Protein AF-A0A7X1PFX9-F1 (afdb_monomer_lite)

Foldseek 3Di:
DDDDDPFDWDWDADPVGIWTWTKAWDPDDPDPQKTKIWTWTHDPPPDDIDIDIDIDGHPPDPPCPVDPPDD

Radius of gyration: 17.78 Å; chains: 1; bounding box: 40×16×57 Å

pLDDT: mean 76.81, std 18.37, range [33.59, 93.0]

Structure (mmCIF, N/CA/C/O backbone):
data_AF-A0A7X1PFX9-F1
#
_entry.id   AF-A0A7X1PFX9-F1
#
loop_
_atom_site.group_PDB
_atom_site.id
_atom_site.type_symbol
_atom_site.label_atom_id
_atom_site.label_alt_id
_atom_site.label_comp_id
_atom_site.label_asym_id
_atom_site.label_entity_id
_atom_site.label_seq_id
_atom_site.pdbx_PDB_ins_code
_atom_site.Cartn_x
_atom_site.Cartn_y
_atom_site.Cartn_z
_atom_site.occupancy
_atom_site.B_iso_or_equiv
_atom_site.auth_seq_id
_atom_site.auth_comp_id
_atom_site.auth_asym_id
_atom_site.auth_atom_id
_atom_site.pdbx_PDB_model_num
ATOM 1 N N . MET A 1 1 ? -6.759 -4.308 -21.841 1.00 33.59 1 MET A N 1
ATOM 2 C CA . MET A 1 1 ? -7.213 -4.262 -20.434 1.00 33.59 1 MET A CA 1
ATOM 3 C C . MET A 1 1 ? -6.259 -5.112 -19.610 1.00 33.59 1 MET A C 1
ATOM 5 O O . MET A 1 1 ? -6.308 -6.329 -19.710 1.00 33.59 1 MET A O 1
ATOM 9 N N . ALA A 1 2 ? -5.308 -4.491 -18.908 1.00 38.19 2 ALA A N 1
ATOM 10 C CA . ALA A 1 2 ? -4.357 -5.224 -18.077 1.00 38.19 2 ALA A CA 1
ATOM 11 C C . ALA A 1 2 ? -5.060 -5.639 -16.778 1.00 38.19 2 ALA A C 1
ATOM 13 O O . ALA A 1 2 ? -5.538 -4.781 -16.041 1.00 38.19 2 ALA A O 1
ATOM 14 N N . LEU A 1 3 ? -5.161 -6.950 -16.548 1.00 40.59 3 LEU A N 1
ATOM 15 C CA . LEU A 1 3 ? -5.673 -7.547 -15.317 1.00 40.59 3 LEU A CA 1
ATOM 16 C C . LEU A 1 3 ? -4.995 -6.889 -14.114 1.00 40.59 3 LEU A C 1
ATOM 18 O O . LEU A 1 3 ? -3.774 -6.980 -13.969 1.00 40.59 3 LEU A O 1
ATOM 22 N N . SER A 1 4 ? -5.794 -6.220 -13.283 1.00 45.47 4 SER A N 1
ATOM 23 C CA . SER A 1 4 ? -5.394 -5.597 -12.026 1.00 45.47 4 SER A CA 1
ATOM 24 C C . SER A 1 4 ? -4.462 -6.535 -11.265 1.00 45.47 4 SER A C 1
ATOM 26 O O . SER A 1 4 ? -4.888 -7.589 -10.785 1.00 45.47 4 SER A O 1
ATOM 28 N N . ARG A 1 5 ? -3.167 -6.185 -11.223 1.00 52.31 5 ARG A N 1
ATOM 29 C CA . ARG A 1 5 ? -2.154 -6.909 -10.449 1.00 52.31 5 ARG A CA 1
ATOM 30 C C . ARG A 1 5 ? -2.718 -7.076 -9.046 1.00 52.31 5 ARG A C 1
ATOM 32 O O . ARG A 1 5 ? -3.022 -6.083 -8.398 1.00 52.31 5 ARG A O 1
ATOM 39 N N . ARG A 1 6 ? -2.915 -8.330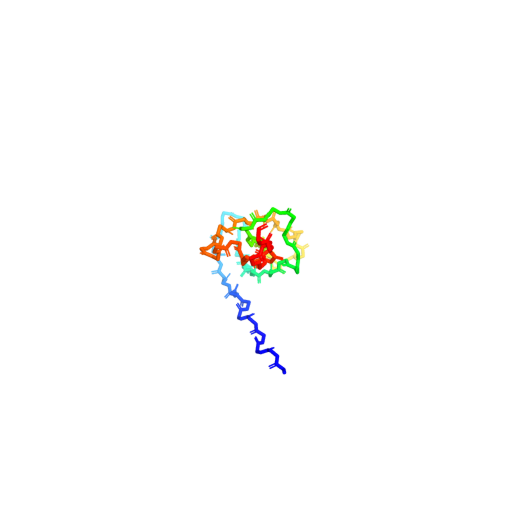 -8.640 1.00 50.91 6 ARG A N 1
ATOM 40 C CA . ARG A 1 6 ? -3.462 -8.737 -7.344 1.00 50.91 6 ARG A CA 1
ATOM 41 C C . ARG A 1 6 ? -2.812 -7.901 -6.237 1.00 50.91 6 ARG A C 1
ATOM 43 O O . ARG A 1 6 ? -1.659 -8.148 -5.894 1.00 50.91 6 ARG A O 1
ATOM 50 N N . SER A 1 7 ? -3.526 -6.912 -5.706 1.00 65.25 7 SER A N 1
ATOM 51 C CA . SER A 1 7 ? -3.118 -6.214 -4.491 1.00 65.25 7 SER A CA 1
ATOM 52 C C . SER A 1 7 ? -3.173 -7.253 -3.383 1.00 65.25 7 SER A C 1
ATOM 54 O O . SER A 1 7 ? -4.257 -7.712 -3.027 1.00 65.25 7 SER A O 1
ATOM 56 N N . LEU A 1 8 ? -2.018 -7.721 -2.911 1.00 64.62 8 LEU A N 1
ATOM 57 C CA . LEU A 1 8 ? -1.967 -8.678 -1.814 1.00 64.62 8 LEU A CA 1
ATOM 58 C C . LEU A 1 8 ? -2.551 -7.985 -0.583 1.00 64.62 8 LEU A C 1
ATOM 60 O O . LEU A 1 8 ? -1.884 -7.139 0.002 1.00 64.62 8 LEU A O 1
ATOM 64 N N . VAL A 1 9 ? -3.797 -8.308 -0.239 1.00 75.88 9 VAL A N 1
ATOM 65 C CA . VAL A 1 9 ? -4.438 -7.876 1.003 1.00 75.88 9 VAL A CA 1
ATOM 66 C C . VAL A 1 9 ? -4.258 -8.998 2.015 1.00 75.88 9 VAL A C 1
ATOM 68 O O . VAL A 1 9 ? -4.769 -10.100 1.815 1.00 75.88 9 VAL A O 1
ATOM 71 N N . ARG A 1 10 ? -3.515 -8.741 3.092 1.00 88.50 10 ARG A N 1
ATOM 72 C CA . ARG A 1 10 ? -3.311 -9.699 4.185 1.00 88.50 10 ARG A CA 1
ATOM 73 C C . ARG A 1 10 ? -3.625 -9.043 5.519 1.00 88.50 10 ARG A C 1
ATOM 75 O O . ARG A 1 10 ? -3.051 -8.009 5.835 1.00 88.50 10 ARG A O 1
ATOM 82 N N . LEU A 1 11 ? -4.486 -9.666 6.316 1.00 90.19 11 LEU A N 1
ATOM 83 C CA . LEU A 1 11 ? -4.666 -9.293 7.717 1.00 90.19 11 LEU A CA 1
ATOM 84 C C . LEU A 1 11 ? -3.502 -9.860 8.542 1.00 90.19 11 LEU A C 1
ATOM 86 O O . LEU A 1 11 ? -3.185 -11.048 8.426 1.00 90.19 11 LEU A O 1
ATOM 90 N N . ILE A 1 12 ? -2.848 -9.016 9.338 1.00 89.94 12 ILE A N 1
ATOM 91 C CA . ILE A 1 12 ? -1.800 -9.418 10.281 1.00 89.94 12 ILE A CA 1
ATOM 92 C C . ILE A 1 12 ? -2.146 -8.946 11.689 1.00 89.94 12 ILE A C 1
ATOM 94 O O . ILE A 1 12 ? -2.691 -7.858 11.863 1.00 89.94 12 ILE A O 1
ATOM 98 N N . GLU A 1 13 ? -1.759 -9.733 12.687 1.00 92.31 13 GLU A N 1
ATOM 99 C CA . GLU A 1 13 ? -1.827 -9.337 14.092 1.00 92.31 13 GLU A CA 1
ATOM 100 C C . GLU A 1 13 ? -0.525 -8.650 14.503 1.00 92.31 13 GLU A C 1
ATOM 102 O O . GLU A 1 13 ? 0.574 -9.133 14.214 1.00 92.31 13 GLU A O 1
ATOM 107 N N . THR A 1 14 ? -0.632 -7.512 15.185 1.00 88.25 14 THR A N 1
ATOM 108 C CA . THR A 1 14 ? 0.520 -6.777 15.719 1.00 88.25 14 THR A CA 1
ATOM 109 C C . THR A 1 14 ? 0.299 -6.440 17.191 1.00 88.25 14 THR A C 1
ATOM 111 O O . THR A 1 14 ? -0.816 -6.519 17.697 1.00 88.25 14 THR A O 1
ATOM 114 N N . ARG A 1 15 ? 1.346 -5.986 17.893 1.00 88.56 15 ARG A N 1
ATOM 115 C CA . ARG A 1 15 ? 1.217 -5.526 19.291 1.00 88.56 15 ARG A CA 1
ATOM 116 C C . ARG A 1 15 ? 0.280 -4.327 19.464 1.00 88.56 15 ARG A C 1
ATOM 118 O O . ARG A 1 15 ? -0.203 -4.105 20.564 1.00 88.56 15 ARG A O 1
ATOM 125 N N . ALA A 1 16 ? 0.053 -3.563 18.398 1.00 84.44 16 ALA A N 1
ATOM 126 C CA . ALA A 1 16 ? -0.855 -2.420 18.387 1.00 84.44 16 ALA A CA 1
ATOM 127 C C . ALA A 1 16 ? -2.211 -2.762 17.742 1.00 84.44 16 ALA A C 1
ATOM 129 O O . ALA A 1 16 ? -2.930 -1.860 17.341 1.00 84.44 16 ALA A O 1
ATOM 130 N N . GLY A 1 17 ? -2.535 -4.052 17.604 1.00 89.50 17 GLY A N 1
ATOM 131 C CA . GLY A 1 17 ? -3.789 -4.523 17.023 1.00 89.50 17 GLY A CA 1
ATOM 132 C C . GLY A 1 17 ? -3.674 -5.021 15.576 1.00 89.50 17 GLY A C 1
ATOM 133 O O . GLY A 1 17 ? -2.580 -5.007 14.985 1.00 89.50 17 GLY A O 1
ATOM 134 N N . PRO A 1 18 ? -4.794 -5.503 15.016 1.00 91.75 18 PRO A N 1
ATOM 135 C CA . PRO A 1 18 ? -4.866 -6.049 13.667 1.00 91.75 18 PRO A CA 1
ATOM 136 C C . PRO A 1 18 ? -4.668 -4.965 12.602 1.00 91.75 18 PRO A C 1
ATOM 138 O O . PRO A 1 18 ? -5.161 -3.843 12.731 1.00 91.75 18 PRO A O 1
ATOM 141 N N . ARG A 1 19 ? -3.966 -5.304 11.515 1.00 91.56 19 ARG A N 1
ATOM 142 C CA . ARG A 1 19 ? -3.770 -4.409 10.364 1.00 91.56 19 ARG A CA 1
ATOM 143 C C . ARG A 1 19 ? -3.951 -5.119 9.034 1.00 91.56 19 ARG A C 1
ATOM 145 O O . ARG A 1 19 ? -3.443 -6.223 8.839 1.00 91.56 19 ARG A O 1
ATOM 152 N N . TYR A 1 20 ? -4.602 -4.445 8.090 1.00 91.69 20 TYR A N 1
ATOM 153 C CA . TYR A 1 20 ? -4.621 -4.870 6.693 1.00 91.69 20 TYR A CA 1
ATOM 154 C C . TYR A 1 20 ? -3.365 -4.373 5.992 1.00 91.69 20 TYR A C 1
ATOM 156 O O . TYR A 1 20 ? -3.148 -3.172 5.859 1.00 91.69 20 TYR A O 1
ATOM 164 N N . VAL A 1 21 ? -2.542 -5.298 5.519 1.00 91.38 21 VAL A N 1
ATOM 165 C CA . VAL A 1 21 ? -1.392 -4.995 4.673 1.00 91.38 21 VAL A CA 1
ATOM 166 C C . VAL A 1 21 ? -1.825 -5.075 3.224 1.00 91.38 21 VAL A C 1
ATOM 168 O O . VAL A 1 21 ? -2.321 -6.117 2.800 1.00 91.38 21 VAL A O 1
ATOM 171 N N . VAL A 1 22 ? -1.613 -3.996 2.475 1.00 91.12 22 VAL A N 1
ATOM 172 C CA . VAL A 1 22 ? -1.846 -3.937 1.031 1.00 91.12 22 VAL A CA 1
ATOM 173 C C . VAL A 1 22 ? -0.569 -3.555 0.294 1.00 91.12 22 VAL A C 1
ATOM 175 O O . VAL A 1 22 ? 0.175 -2.675 0.730 1.00 91.12 22 VAL A O 1
ATOM 178 N N . GLN A 1 23 ? -0.313 -4.213 -0.836 1.00 90.56 23 GLN A N 1
ATOM 179 C CA . GLN A 1 23 ? 0.777 -3.852 -1.740 1.00 90.56 23 GLN A CA 1
ATOM 180 C C . GLN A 1 23 ? 0.254 -2.972 -2.877 1.00 90.56 23 GLN A C 1
ATOM 182 O O . GLN A 1 23 ? -0.664 -3.360 -3.598 1.00 90.56 23 GLN A O 1
ATOM 187 N N . VAL A 1 24 ? 0.873 -1.807 -3.054 1.00 89.19 24 VAL A N 1
ATOM 188 C CA . VAL A 1 24 ? 0.553 -0.833 -4.100 1.00 89.19 24 VAL A CA 1
ATOM 189 C C . VAL A 1 24 ? 1.784 -0.657 -4.993 1.00 89.19 24 VAL A C 1
ATOM 191 O O . VAL A 1 24 ? 2.805 -0.161 -4.514 1.00 89.19 24 VAL A O 1
ATOM 194 N N . PRO A 1 25 ? 1.751 -1.073 -6.270 1.00 86.06 25 PRO A N 1
ATOM 195 C CA . PRO A 1 25 ? 2.869 -0.844 -7.181 1.00 86.06 25 PRO A CA 1
ATOM 196 C C . PRO A 1 25 ? 3.082 0.658 -7.408 1.00 86.06 25 PRO A C 1
ATOM 198 O O . PRO A 1 25 ? 2.121 1.416 -7.504 1.00 86.06 25 PRO A O 1
ATOM 201 N N . HIS A 1 26 ? 4.340 1.089 -7.508 1.00 85.94 26 HIS A N 1
ATOM 202 C CA . HIS A 1 26 ? 4.659 2.427 -7.996 1.00 85.94 26 HIS A CA 1
ATOM 203 C C . HIS A 1 26 ? 4.753 2.408 -9.524 1.00 85.94 26 HIS A C 1
ATOM 205 O O . HIS A 1 26 ? 5.463 1.578 -10.089 1.00 85.94 26 HIS A O 1
ATOM 211 N N . ASP A 1 27 ? 4.095 3.364 -10.183 1.00 78.94 27 ASP A N 1
ATOM 212 C CA . ASP A 1 27 ? 4.096 3.470 -11.650 1.00 78.94 27 ASP A CA 1
ATOM 213 C C . ASP A 1 27 ? 5.486 3.756 -12.232 1.00 78.94 27 ASP A C 1
ATOM 215 O O . ASP A 1 27 ? 5.765 3.443 -13.389 1.00 78.94 27 ASP A O 1
ATOM 219 N N . ARG A 1 28 ? 6.372 4.372 -11.440 1.00 79.62 28 ARG A N 1
ATOM 220 C CA . ARG A 1 28 ? 7.749 4.691 -11.828 1.00 79.62 28 ARG A CA 1
ATOM 221 C C . ARG A 1 28 ? 8.706 4.384 -10.681 1.00 79.62 28 ARG A C 1
ATOM 223 O O . ARG A 1 28 ? 8.501 4.849 -9.562 1.00 79.62 28 ARG A O 1
ATOM 230 N N . CYS A 1 29 ? 9.770 3.641 -10.978 1.00 84.06 29 CYS A N 1
ATOM 231 C CA . CYS A 1 29 ? 10.949 3.528 -10.125 1.00 84.06 29 CYS A CA 1
ATOM 232 C C . CYS A 1 29 ? 12.071 4.351 -10.763 1.00 84.06 29 CYS A C 1
ATOM 234 O O . CYS A 1 29 ? 12.366 4.175 -11.942 1.00 84.06 29 CYS A O 1
ATOM 236 N N . LEU A 1 30 ? 12.668 5.272 -10.003 1.00 83.50 30 LEU A N 1
ATOM 237 C CA . LEU A 1 30 ? 13.746 6.131 -10.506 1.00 83.50 30 LEU A CA 1
ATOM 238 C C . LEU A 1 30 ? 15.090 5.398 -10.613 1.00 83.50 30 LEU A C 1
ATOM 240 O O . LEU A 1 30 ? 16.019 5.922 -11.219 1.00 83.50 30 LEU A O 1
ATOM 244 N N . THR A 1 31 ? 15.191 4.195 -10.046 1.00 85.50 31 THR A N 1
ATOM 245 C CA . THR A 1 31 ? 16.401 3.375 -10.077 1.00 85.50 31 THR A CA 1
ATOM 246 C C . THR A 1 31 ? 16.301 2.360 -11.224 1.00 85.50 31 THR A C 1
ATOM 248 O O . THR A 1 31 ? 15.459 1.462 -11.158 1.00 85.50 31 THR A O 1
ATOM 251 N N . PRO A 1 32 ? 17.133 2.462 -12.278 1.00 84.50 32 PRO A N 1
ATOM 252 C CA . PRO A 1 32 ? 17.104 1.524 -13.401 1.00 84.50 32 PRO A CA 1
ATOM 253 C C . 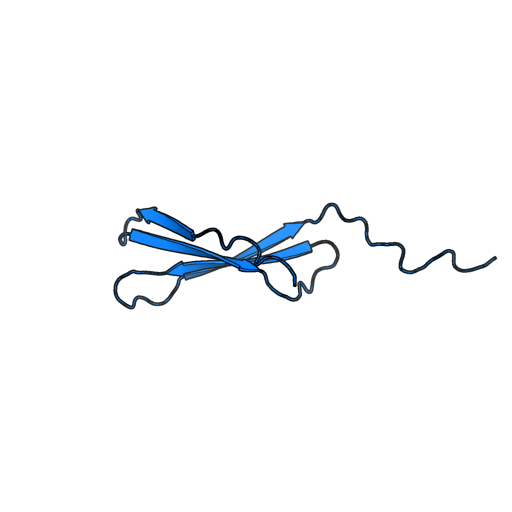PRO A 1 32 ? 17.369 0.081 -12.961 1.00 84.50 32 PRO A C 1
ATOM 255 O O . PRO A 1 32 ? 18.272 -0.165 -12.165 1.00 84.50 32 PRO A O 1
ATOM 258 N N . GLY A 1 33 ? 16.603 -0.876 -13.490 1.00 86.25 33 GLY A N 1
ATOM 259 C CA . GLY A 1 33 ? 16.705 -2.288 -13.098 1.00 86.25 33 GLY A CA 1
ATOM 260 C C . GLY A 1 33 ? 16.080 -2.608 -11.734 1.00 86.25 33 GLY A C 1
ATOM 261 O O . GLY A 1 33 ? 16.367 -3.655 -11.153 1.00 86.25 33 GLY A O 1
ATOM 262 N N . TRP A 1 34 ? 15.246 -1.711 -11.203 1.00 89.94 34 TRP A N 1
ATOM 263 C CA . TRP A 1 34 ? 14.484 -1.928 -9.978 1.00 89.94 34 TRP A CA 1
ATOM 264 C C . TRP A 1 34 ? 13.002 -1.627 -10.199 1.00 89.94 34 TRP A C 1
ATOM 266 O O . TRP A 1 34 ? 12.616 -0.751 -10.974 1.00 89.94 34 TRP A O 1
ATOM 276 N N . ARG A 1 35 ? 12.154 -2.349 -9.472 1.00 89.12 35 ARG A N 1
ATOM 277 C CA . ARG A 1 35 ? 10.731 -2.062 -9.286 1.00 89.12 35 ARG A CA 1
ATOM 278 C C . ARG A 1 35 ? 10.529 -1.533 -7.878 1.00 89.12 35 ARG A C 1
ATOM 280 O O . ARG A 1 35 ? 11.197 -1.967 -6.946 1.00 89.12 35 ARG A O 1
ATOM 287 N N . ALA A 1 36 ? 9.587 -0.611 -7.725 1.00 91.12 36 ALA A N 1
ATOM 288 C CA . ALA A 1 36 ? 9.197 -0.096 -6.422 1.00 91.12 36 ALA A CA 1
ATOM 289 C C . ALA A 1 36 ? 7.724 -0.395 -6.144 1.00 91.12 36 ALA A C 1
ATOM 291 O O . ALA A 1 36 ? 6.881 -0.358 -7.043 1.00 91.12 36 ALA A O 1
ATOM 292 N N . TYR A 1 37 ? 7.404 -0.659 -4.885 1.00 91.25 37 TYR A N 1
ATOM 293 C CA . TYR A 1 37 ? 6.032 -0.754 -4.402 1.00 91.25 37 TYR A CA 1
ATOM 294 C C . TYR A 1 37 ? 5.934 -0.227 -2.976 1.00 91.25 37 TYR A C 1
ATOM 296 O O . TYR A 1 37 ? 6.879 -0.317 -2.198 1.00 91.25 37 TYR A O 1
ATOM 304 N N . ALA A 1 38 ? 4.780 0.324 -2.626 1.00 91.25 38 ALA A N 1
ATOM 305 C CA . ALA A 1 38 ? 4.448 0.640 -1.252 1.00 91.25 38 ALA A CA 1
ATOM 306 C C . ALA A 1 38 ? 3.763 -0.566 -0.598 1.00 91.25 38 ALA A C 1
ATOM 308 O O . ALA A 1 38 ? 2.829 -1.136 -1.157 1.00 91.25 38 ALA A O 1
ATOM 309 N N . LEU A 1 39 ? 4.206 -0.930 0.599 1.00 91.00 39 LEU A N 1
ATOM 310 C CA . LEU A 1 39 ? 3.421 -1.716 1.541 1.00 91.00 39 LEU A CA 1
ATOM 311 C C . LEU A 1 39 ? 2.743 -0.736 2.493 1.00 91.00 39 LEU A C 1
ATOM 313 O O . LEU A 1 39 ? 3.418 0.039 3.174 1.00 91.00 39 LEU A O 1
ATOM 317 N N . LEU A 1 40 ? 1.415 -0.755 2.513 1.00 93.00 40 LEU A N 1
ATOM 318 C CA . LEU A 1 40 ? 0.611 0.043 3.429 1.00 93.00 40 LEU A CA 1
ATOM 319 C C . LEU A 1 40 ? 0.003 -0.888 4.471 1.00 93.00 40 LEU A C 1
ATOM 321 O O . LEU A 1 40 ? -0.703 -1.823 4.103 1.00 93.00 40 LEU A O 1
ATOM 325 N N . ALA A 1 41 ? 0.265 -0.636 5.751 1.00 92.38 41 ALA A N 1
ATOM 326 C CA . ALA A 1 41 ? -0.439 -1.281 6.852 1.00 92.38 41 ALA A CA 1
ATOM 327 C C . ALA A 1 41 ? -1.521 -0.326 7.369 1.00 92.38 41 ALA A C 1
ATOM 329 O O . ALA A 1 41 ? -1.213 0.725 7.933 1.00 92.38 41 ALA A O 1
ATOM 330 N N . LEU A 1 42 ? -2.778 -0.688 7.133 1.00 91.81 42 LEU A N 1
ATOM 331 C CA . LEU A 1 42 ? -3.966 0.086 7.476 1.00 91.81 42 LEU A CA 1
ATOM 332 C C . LEU A 1 42 ? -4.527 -0.420 8.810 1.00 91.81 42 LEU A C 1
ATOM 334 O O . LEU A 1 42 ? -4.787 -1.620 8.944 1.00 91.81 42 LEU A O 1
ATOM 338 N N . GLY A 1 43 ? -4.691 0.474 9.785 1.00 89.31 43 GLY A N 1
ATOM 339 C CA . GLY A 1 43 ? -5.420 0.175 11.020 1.00 89.31 43 GLY A CA 1
ATOM 340 C C . GLY A 1 43 ? -6.931 0.125 10.780 1.00 89.31 43 GLY A C 1
ATOM 341 O O . GLY A 1 43 ? -7.424 0.662 9.787 1.00 89.31 43 GLY A O 1
ATOM 342 N N . LEU A 1 44 ? -7.664 -0.532 11.680 1.00 82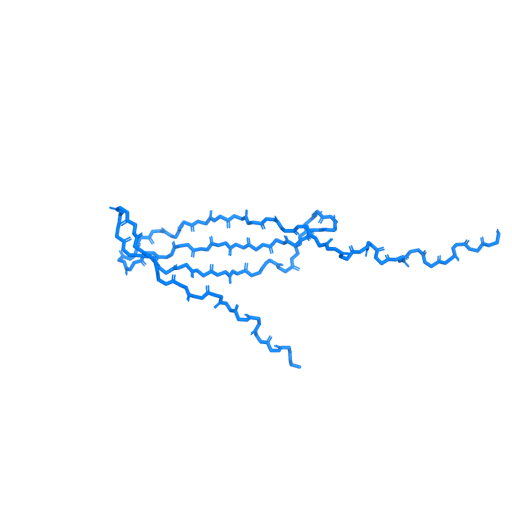.94 44 LEU A N 1
ATOM 343 C CA . LEU A 1 44 ? -9.127 -0.624 11.596 1.00 82.94 44 LEU A CA 1
ATOM 344 C C . LEU A 1 44 ? -9.828 0.658 12.075 1.00 82.94 44 LEU A C 1
ATOM 346 O O . LEU A 1 44 ? -10.871 1.017 11.537 1.00 82.94 44 LEU A O 1
ATOM 350 N N . ASP A 1 45 ? -9.218 1.380 13.018 1.00 83.06 45 ASP A N 1
ATOM 351 C CA . ASP A 1 45 ? -9.882 2.437 13.795 1.00 83.06 45 ASP A CA 1
ATOM 352 C C . ASP A 1 45 ? -9.417 3.854 13.423 1.00 83.06 45 ASP A C 1
ATOM 354 O O . ASP A 1 45 ? -9.153 4.696 14.278 1.00 83.06 45 ASP A O 1
ATOM 358 N 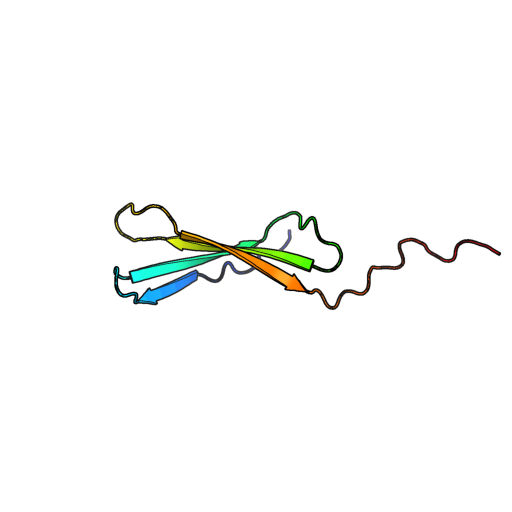N . GLY A 1 46 ? -9.268 4.130 12.124 1.00 77.06 46 GLY A N 1
ATOM 359 C CA . GLY A 1 46 ? -8.875 5.463 11.639 1.00 77.06 46 GLY A CA 1
ATOM 360 C C . GLY A 1 46 ? -7.429 5.859 11.964 1.00 77.06 46 GLY A C 1
ATOM 361 O O . GLY A 1 46 ? -7.052 7.017 11.777 1.00 77.06 46 GLY A O 1
ATOM 362 N N . GLU A 1 47 ? -6.610 4.909 12.424 1.00 86.00 47 GLU A N 1
ATOM 363 C CA . GLU A 1 47 ? -5.174 5.112 12.596 1.00 86.00 47 GLU A CA 1
ATOM 364 C C . GLU A 1 47 ? -4.515 5.507 11.263 1.00 86.00 47 GLU A C 1
ATOM 366 O O . GLU A 1 47 ? -4.866 4.961 10.207 1.00 86.00 47 GLU A O 1
ATOM 371 N N . PRO A 1 48 ? -3.518 6.409 11.284 1.00 87.25 48 PRO A N 1
ATOM 372 C CA . PRO A 1 48 ? -2.777 6.742 10.081 1.00 87.25 48 PRO A CA 1
ATOM 373 C C . PRO A 1 48 ? -2.056 5.498 9.533 1.00 87.25 48 PRO A C 1
ATOM 375 O O . PRO A 1 48 ? -1.492 4.711 10.299 1.00 87.25 48 PRO A O 1
ATOM 378 N N . PRO A 1 49 ? -2.031 5.313 8.203 1.00 88.69 49 PRO A N 1
ATOM 379 C CA . PRO A 1 49 ? -1.405 4.149 7.603 1.00 88.69 49 PRO A CA 1
ATOM 380 C C . PRO A 1 49 ? 0.114 4.188 7.774 1.00 88.69 49 PRO A C 1
ATOM 382 O O . PRO A 1 49 ? 0.761 5.212 7.541 1.00 88.69 49 PRO A O 1
ATOM 385 N N . ILE A 1 50 ? 0.706 3.040 8.096 1.00 90.81 50 ILE A N 1
ATOM 386 C CA . ILE A 1 50 ? 2.162 2.880 8.074 1.00 90.81 50 ILE A CA 1
ATOM 387 C C . ILE A 1 50 ? 2.570 2.535 6.645 1.00 90.81 50 ILE A C 1
ATOM 389 O O . ILE A 1 50 ? 2.088 1.553 6.079 1.00 90.81 50 ILE A O 1
ATOM 393 N N . ARG A 1 51 ? 3.473 3.328 6.062 1.00 92.56 51 ARG A N 1
ATOM 394 C CA . ARG A 1 51 ? 3.971 3.133 4.697 1.00 92.56 51 ARG A CA 1
ATOM 395 C C . ARG A 1 51 ? 5.432 2.709 4.698 1.00 92.56 51 ARG A C 1
ATOM 397 O O . ARG A 1 51 ? 6.291 3.431 5.194 1.00 92.56 51 ARG A O 1
ATOM 404 N N . LEU A 1 52 ? 5.716 1.596 4.034 1.00 91.50 52 LEU A N 1
ATOM 405 C CA . LEU A 1 52 ? 7.066 1.176 3.671 1.00 91.50 52 LEU A CA 1
ATOM 406 C C . LEU A 1 52 ? 7.197 1.178 2.152 1.00 91.50 52 LEU A C 1
ATOM 408 O O . LEU A 1 52 ? 6.305 0.703 1.457 1.00 91.50 52 LEU A O 1
ATOM 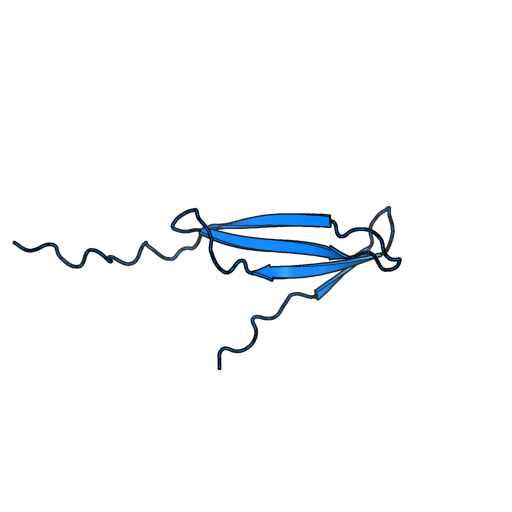412 N N . THR A 1 53 ? 8.302 1.705 1.632 1.00 91.62 53 THR A N 1
ATOM 413 C CA . THR A 1 53 ? 8.625 1.588 0.203 1.00 91.62 53 THR A CA 1
ATOM 414 C C . THR A 1 53 ? 9.607 0.441 0.040 1.00 91.62 53 THR A C 1
ATOM 416 O O . THR A 1 53 ? 10.696 0.495 0.607 1.00 91.62 53 THR A O 1
ATOM 419 N N . LEU A 1 54 ? 9.224 -0.590 -0.707 1.00 89.69 54 LEU A N 1
ATOM 420 C CA . LEU A 1 54 ? 10.121 -1.670 -1.085 1.00 89.69 54 LEU A CA 1
ATOM 421 C C . LEU A 1 54 ? 10.690 -1.424 -2.477 1.00 89.69 54 LEU A C 1
ATOM 423 O O . LEU A 1 54 ? 9.985 -0.951 -3.371 1.00 89.69 54 LEU A O 1
ATOM 427 N N . TYR A 1 55 ? 11.951 -1.810 -2.639 1.00 89.56 55 TYR A N 1
ATOM 428 C CA . TYR A 1 55 ? 12.641 -1.862 -3.916 1.00 89.56 55 TYR A CA 1
ATOM 429 C C . TYR A 1 55 ? 13.035 -3.310 -4.178 1.00 89.56 55 TYR A C 1
ATOM 431 O O . TYR A 1 55 ? 13.708 -3.936 -3.362 1.00 89.56 55 TYR A O 1
ATOM 439 N N . GLU A 1 56 ? 12.605 -3.834 -5.313 1.00 88.00 56 GLU A N 1
ATOM 440 C CA . GLU A 1 56 ? 12.908 -5.182 -5.770 1.00 88.00 56 GLU A CA 1
ATOM 441 C C . GLU A 1 56 ? 13.739 -5.073 -7.044 1.00 88.00 56 GLU A C 1
ATOM 443 O O . GLU A 1 56 ? 13.348 -4.386 -7.991 1.00 88.00 56 GLU A O 1
ATOM 448 N N . ARG A 1 57 ? 14.908 -5.714 -7.064 1.00 88.25 57 ARG A N 1
ATOM 449 C CA . ARG A 1 57 ? 15.743 -5.751 -8.263 1.00 88.25 57 ARG A CA 1
ATOM 450 C C . ARG A 1 57 ? 15.028 -6.583 -9.320 1.00 88.25 57 ARG A C 1
ATOM 452 O O . ARG A 1 57 ? 14.582 -7.689 -9.039 1.00 88.25 57 ARG A O 1
ATOM 459 N N . THR A 1 58 ? 14.922 -6.057 -10.530 1.00 83.06 58 THR A N 1
ATOM 460 C CA . THR A 1 58 ? 14.401 -6.823 -11.658 1.00 83.06 58 THR A CA 1
ATOM 461 C C . THR A 1 58 ? 15.529 -7.592 -12.316 1.00 83.06 58 THR A C 1
ATOM 463 O O . THR A 1 58 ? 16.561 -7.006 -12.635 1.00 83.06 58 THR A O 1
ATOM 466 N N . ASP A 1 59 ? 15.294 -8.867 -12.611 1.00 73.44 59 ASP A N 1
ATOM 467 C CA . ASP A 1 59 ? 16.183 -9.657 -13.473 1.00 73.44 59 ASP A CA 1
ATOM 468 C C . ASP A 1 59 ? 16.081 -9.256 -14.954 1.00 73.44 59 ASP A C 1
ATOM 470 O O . ASP A 1 59 ? 16.795 -9.797 -15.798 1.00 73.44 59 ASP A O 1
ATOM 474 N N . GLU A 1 60 ? 15.206 -8.298 -15.289 1.00 60.31 60 GLU A N 1
ATOM 475 C CA . GLU A 1 60 ? 15.222 -7.634 -16.589 1.00 60.31 60 GLU A CA 1
ATOM 476 C C . GLU A 1 60 ? 16.605 -7.009 -16.779 1.00 60.31 60 GLU A C 1
ATOM 478 O O . GLU A 1 60 ? 16.935 -5.977 -16.186 1.00 60.31 60 GLU A O 1
ATOM 483 N N . ARG A 1 61 ? 17.422 -7.658 -17.623 1.00 55.12 61 ARG A N 1
ATOM 484 C CA . ARG A 1 61 ? 18.541 -6.991 -18.284 1.00 55.12 61 ARG A CA 1
ATOM 485 C C . ARG A 1 61 ? 17.996 -5.670 -18.821 1.00 55.12 61 ARG A C 1
ATOM 487 O O . ARG A 1 61 ? 16.885 -5.686 -19.36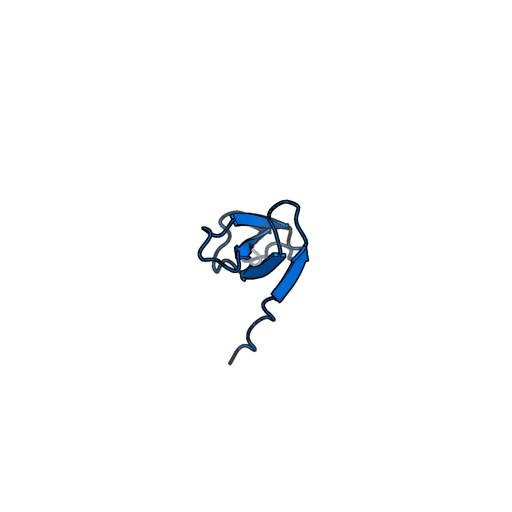0 1.00 55.12 61 ARG A O 1
ATOM 494 N N . PRO A 1 62 ? 18.718 -4.546 -18.660 1.00 56.31 62 PRO A N 1
ATOM 495 C CA . PRO A 1 62 ? 18.355 -3.344 -19.384 1.00 56.31 62 PRO A CA 1
ATOM 496 C C . PRO A 1 62 ? 18.239 -3.767 -20.844 1.00 56.31 62 PRO A C 1
ATOM 498 O O . PRO A 1 62 ? 19.204 -4.261 -21.420 1.00 56.31 62 PRO A O 1
ATOM 501 N N . ASP A 1 63 ? 17.016 -3.721 -21.362 1.00 51.62 63 ASP A N 1
ATOM 502 C CA . ASP A 1 63 ? 16.743 -3.942 -22.770 1.00 51.62 63 ASP A CA 1
ATOM 503 C C . ASP A 1 63 ? 17.736 -3.051 -23.516 1.00 51.62 63 ASP A C 1
ATOM 505 O O . ASP A 1 63 ? 17.844 -1.868 -23.164 1.00 51.62 63 ASP A O 1
ATOM 509 N N . ASP A 1 64 ? 18.511 -3.636 -24.433 1.00 48.22 64 ASP A N 1
ATOM 510 C CA . ASP A 1 64 ? 19.440 -2.943 -25.328 1.00 48.22 64 ASP A CA 1
ATOM 511 C C . ASP A 1 64 ? 18.621 -1.943 -26.162 1.00 48.22 64 ASP A C 1
ATOM 513 O O . ASP A 1 64 ? 18.304 -2.148 -27.331 1.00 48.22 64 ASP A O 1
ATOM 517 N N . ARG A 1 65 ? 18.210 -0.836 -25.540 1.00 48.44 65 ARG A N 1
ATOM 518 C CA . ARG A 1 65 ? 17.595 0.309 -26.208 1.00 48.44 65 ARG A CA 1
ATOM 519 C C . ARG A 1 65 ? 18.638 1.164 -26.915 1.00 48.44 65 ARG A C 1
ATOM 521 O O . ARG A 1 65 ? 18.268 2.136 -27.562 1.00 48.44 65 ARG A O 1
ATOM 528 N N . ASP A 1 66 ? 19.901 0.762 -26.841 1.00 52.19 66 ASP A N 1
ATOM 529 C CA . ASP A 1 66 ? 20.870 0.983 -27.898 1.00 52.19 66 ASP A CA 1
ATOM 530 C C . ASP A 1 66 ? 20.977 -0.332 -28.688 1.00 52.19 66 ASP A C 1
ATOM 532 O O . ASP A 1 66 ? 21.855 -1.156 -28.443 1.00 52.19 66 ASP A O 1
ATOM 536 N N . GLY A 1 67 ? 20.069 -0.539 -29.652 1.00 46.22 67 GLY A N 1
ATOM 537 C CA . GLY A 1 67 ? 20.309 -1.501 -30.736 1.00 46.22 67 GLY A CA 1
ATOM 538 C C . GLY A 1 67 ? 21.683 -1.239 -31.372 1.00 46.22 67 GLY A C 1
ATOM 539 O O . GLY A 1 67 ? 22.227 -0.154 -31.155 1.00 46.22 67 GLY A O 1
ATOM 540 N N . PRO A 1 68 ? 22.261 -2.184 -32.142 1.00 43.72 68 PRO A N 1
ATOM 541 C CA . PRO A 1 68 ? 23.660 -2.132 -32.563 1.00 43.72 68 PRO A CA 1
ATOM 542 C C . PRO A 1 68 ? 23.978 -0.746 -33.123 1.00 43.72 68 PRO A C 1
ATOM 544 O O . PRO A 1 68 ? 23.551 -0.401 -34.227 1.00 43.72 68 PRO A O 1
ATOM 547 N N . ARG A 1 69 ? 24.668 0.084 -32.328 1.00 48.53 69 ARG A N 1
ATOM 548 C CA . ARG A 1 69 ? 25.179 1.359 -32.814 1.00 48.53 69 ARG A CA 1
ATOM 549 C C . ARG A 1 69 ? 26.174 0.976 -33.894 1.00 48.53 69 ARG A C 1
ATOM 551 O O . ARG A 1 69 ? 27.138 0.266 -33.630 1.00 48.53 69 ARG A O 1
ATOM 558 N N . ALA A 1 70 ? 25.785 1.339 -35.107 1.00 39.12 70 ALA A N 1
ATOM 559 C CA . ALA A 1 70 ? 26.373 0.957 -36.370 1.00 39.12 70 ALA A CA 1
ATOM 560 C C . ALA A 1 70 ? 27.909 0.982 -36.375 1.00 39.12 70 ALA A C 1
ATOM 562 O O . ALA A 1 70 ? 28.491 1.914 -35.831 1.00 39.12 70 ALA A O 1
ATOM 563 N N . ALA A 1 71 ? 28.454 -0.029 -37.064 1.00 39.75 71 ALA A N 1
ATOM 564 C CA . ALA A 1 71 ? 29.654 -0.033 -37.913 1.00 39.75 71 ALA A CA 1
ATOM 565 C C . ALA A 1 71 ? 30.949 0.602 -37.379 1.00 39.75 71 ALA A C 1
ATOM 567 O O . ALA A 1 71 ? 31.012 1.840 -37.223 1.00 39.75 71 ALA A O 1
#

Sequence (71 aa):
MALSRRSLVRLIETRAGPRYVVQVPHDRCLTPGWRAYALLALGLDGEPPIRLTLYERTDERPDDRDGPRAA

Secondary structure (DSSP, 8-state):
--------EEEEEETTEEEEEEEEE-S--SSTTEEEEEEEEEESSSPPPEEEEEEEE-------SS-----